Protein AF-A0A180FK95-F1 (afdb_monomer_lite)

Foldseek 3Di:
DLVVLVVCVVVPNDLVNQCVPDLLSVLSSCCVVPVDPPVRSVVVSVVVVVVVVVVVVVVVVVCVVVVDDDDDDDPPDDPVVSVVVVVVVVVVVVVVPD

pLDDT: mean 92.43, std 11.66, range [35.41, 98.25]

Structure (mmCIF, N/CA/C/O backbone):
data_AF-A0A180FK95-F1
#
_entry.id   AF-A0A180FK95-F1
#
loop_
_atom_site.group_PDB
_atom_site.id
_atom_site.type_symbol
_atom_site.label_atom_id
_atom_site.label_alt_id
_atom_site.label_comp_id
_atom_site.label_asym_id
_atom_site.label_entity_id
_atom_site.label_seq_id
_atom_site.pdbx_PDB_ins_code
_atom_site.Cartn_x
_atom_site.Cartn_y
_atom_site.Cartn_z
_atom_site.occupancy
_atom_site.B_iso_or_equiv
_atom_site.auth_seq_id
_atom_site.auth_comp_id
_atom_site.auth_asym_id
_atom_site.auth_atom_id
_atom_site.pdbx_PDB_model_num
ATOM 1 N N . MET A 1 1 ? -5.991 9.762 4.882 1.00 83.81 1 MET A N 1
ATOM 2 C CA . MET A 1 1 ? -6.509 8.382 4.784 1.00 83.81 1 MET A CA 1
ATOM 3 C C . MET A 1 1 ? -7.430 7.991 5.933 1.00 83.81 1 MET A C 1
ATOM 5 O O . MET A 1 1 ? -8.533 7.577 5.634 1.00 83.81 1 MET A O 1
ATOM 9 N N . ILE A 1 2 ? -7.083 8.147 7.223 1.00 90.62 2 ILE A N 1
ATOM 10 C CA . ILE A 1 2 ? -8.053 7.849 8.312 1.00 90.62 2 ILE A CA 1
ATOM 11 C C . ILE A 1 2 ? -9.364 8.629 8.124 1.00 90.62 2 ILE A C 1
ATOM 13 O O . ILE A 1 2 ? -10.441 8.044 8.183 1.00 90.62 2 ILE A O 1
ATOM 17 N N . ASP A 1 3 ? -9.276 9.930 7.844 1.00 93.62 3 ASP A N 1
ATOM 18 C CA . ASP A 1 3 ? -10.474 10.758 7.655 1.00 93.62 3 ASP A CA 1
ATOM 19 C C . ASP A 1 3 ? -11.265 10.395 6.393 1.00 93.62 3 ASP A C 1
ATOM 21 O O . ASP A 1 3 ? -12.486 10.492 6.393 1.00 93.62 3 ASP A O 1
ATOM 25 N N . GLU A 1 4 ? -10.594 9.899 5.353 1.00 93.25 4 GLU A N 1
ATOM 26 C CA . GLU A 1 4 ? -11.243 9.366 4.150 1.00 93.25 4 GLU A CA 1
ATOM 27 C C . GLU A 1 4 ? -12.048 8.105 4.485 1.00 93.25 4 GLU A C 1
ATOM 29 O O . GLU A 1 4 ? -13.227 8.026 4.156 1.00 93.25 4 GLU A O 1
ATOM 34 N N . VAL A 1 5 ? -11.469 7.161 5.238 1.00 93.88 5 VAL A N 1
ATOM 35 C CA . VAL A 1 5 ? -12.194 5.962 5.691 1.00 93.88 5 VAL A CA 1
ATOM 36 C C . VAL A 1 5 ? -13.378 6.334 6.590 1.00 93.88 5 VAL A C 1
ATOM 38 O O . VAL A 1 5 ? -14.461 5.775 6.437 1.00 93.88 5 VAL A O 1
ATOM 41 N N . ARG A 1 6 ? -13.230 7.329 7.477 1.00 94.00 6 ARG A N 1
ATOM 42 C CA . ARG A 1 6 ? -14.353 7.843 8.286 1.00 94.00 6 ARG A CA 1
ATOM 43 C C . ARG A 1 6 ? -15.470 8.427 7.424 1.00 94.00 6 ARG A C 1
ATOM 45 O O . ARG A 1 6 ? -16.638 8.180 7.709 1.00 94.00 6 ARG A O 1
ATOM 52 N N . GLN A 1 7 ? -15.125 9.192 6.390 1.00 95.94 7 GLN A N 1
ATOM 53 C CA . GLN A 1 7 ? -16.103 9.759 5.461 1.00 95.94 7 GLN A CA 1
ATOM 54 C C . GLN A 1 7 ? -16.832 8.672 4.667 1.00 95.94 7 GLN A C 1
ATOM 56 O O . GLN A 1 7 ? -18.044 8.765 4.506 1.00 95.94 7 GLN A O 1
ATOM 61 N N . LEU A 1 8 ? -16.124 7.628 4.227 1.00 94.69 8 LEU A N 1
ATOM 62 C CA . LEU A 1 8 ? -16.715 6.491 3.513 1.00 94.69 8 LEU A CA 1
ATOM 63 C C . LEU A 1 8 ? -17.676 5.684 4.397 1.00 94.69 8 LEU A C 1
ATOM 65 O O . LEU A 1 8 ? -18.765 5.318 3.965 1.00 94.69 8 LEU A O 1
ATOM 69 N N . LEU A 1 9 ? -17.317 5.459 5.661 1.00 93.06 9 LEU A N 1
ATOM 70 C CA . LEU A 1 9 ? -18.224 4.829 6.624 1.00 93.06 9 LEU A CA 1
ATOM 71 C C . LEU A 1 9 ? -19.461 5.704 6.879 1.00 93.06 9 LEU A C 1
ATOM 73 O O . LEU A 1 9 ? -20.584 5.207 6.912 1.00 93.06 9 LEU A O 1
ATOM 77 N N . ALA A 1 10 ? -19.272 7.020 7.009 1.00 94.81 10 ALA A N 1
ATOM 78 C CA . ALA A 1 10 ? -20.372 7.966 7.191 1.00 94.81 10 ALA A CA 1
ATOM 79 C C . ALA A 1 10 ? -21.280 8.086 5.952 1.00 94.81 10 ALA A C 1
ATOM 81 O O . ALA A 1 10 ? -22.463 8.386 6.100 1.00 94.81 10 ALA A O 1
ATOM 82 N N . SER A 1 11 ? -20.758 7.839 4.745 1.00 95.50 11 SER A N 1
ATOM 83 C CA . SER A 1 11 ? -21.545 7.811 3.506 1.00 95.50 11 SER A CA 1
ATOM 84 C C . SER A 1 11 ? -22.292 6.490 3.283 1.00 95.50 11 SER A C 1
ATOM 86 O O . SER A 1 11 ? -23.043 6.380 2.314 1.00 95.50 11 SER A O 1
ATOM 88 N N . GLY A 1 12 ? -22.144 5.519 4.192 1.00 93.50 12 GLY A N 1
ATOM 89 C CA . GLY A 1 12 ? -22.898 4.265 4.203 1.00 93.50 12 GLY A CA 1
ATOM 90 C C . GLY A 1 12 ? -22.162 3.060 3.619 1.00 93.50 12 GLY A C 1
ATOM 91 O O . GLY A 1 12 ? -22.775 2.001 3.500 1.00 93.50 12 GLY A O 1
ATOM 92 N N . VAL A 1 13 ? -20.874 3.184 3.276 1.00 93.94 13 VAL A N 1
ATOM 93 C CA . VAL A 1 13 ? -20.052 2.023 2.902 1.00 93.94 13 VAL A CA 1
ATOM 94 C C . VAL A 1 13 ? -19.851 1.148 4.134 1.00 93.94 13 VAL A C 1
ATOM 96 O O . VAL A 1 13 ? -19.531 1.647 5.215 1.00 93.94 13 VAL A O 1
ATOM 99 N N . THR A 1 14 ? -20.033 -0.161 3.990 1.00 94.56 14 THR A N 1
ATOM 100 C CA . THR A 1 14 ? -19.895 -1.067 5.131 1.00 94.56 14 THR A CA 1
ATOM 101 C C . THR A 1 14 ? -18.419 -1.313 5.483 1.00 94.56 14 THR A C 1
ATOM 103 O O . THR A 1 14 ? -17.553 -1.305 4.600 1.00 94.56 14 THR A O 1
ATOM 106 N N . PRO A 1 15 ? -18.093 -1.575 6.764 1.00 93.31 15 PRO A N 1
ATOM 107 C CA . PRO A 1 15 ? -16.740 -1.965 7.163 1.00 93.31 15 PRO A CA 1
ATOM 108 C C . PRO A 1 15 ? -16.195 -3.171 6.386 1.00 93.31 15 PRO A C 1
ATOM 110 O O . PRO A 1 15 ? -15.022 -3.180 6.016 1.00 93.31 15 PRO A O 1
ATOM 113 N N . ASP A 1 16 ? -17.041 -4.162 6.095 1.00 94.19 16 ASP A N 1
ATOM 114 C CA . ASP A 1 16 ? -16.645 -5.382 5.383 1.00 94.19 16 ASP A CA 1
ATOM 115 C C . ASP A 1 16 ? -16.207 -5.098 3.942 1.00 94.19 16 ASP A C 1
ATOM 117 O O . ASP A 1 16 ? -15.207 -5.650 3.476 1.00 94.19 16 ASP A O 1
ATOM 121 N N . GLU A 1 17 ? -16.901 -4.191 3.248 1.00 93.38 17 GLU A N 1
ATOM 122 C CA . GLU A 1 17 ? -16.499 -3.738 1.916 1.00 93.38 17 GLU A CA 1
ATOM 123 C C . GLU A 1 17 ? -15.119 -3.074 1.959 1.00 93.38 17 GLU A C 1
ATOM 125 O O . GLU A 1 17 ? -14.236 -3.418 1.173 1.00 93.38 17 GLU A O 1
ATOM 130 N N . LEU A 1 18 ? -14.886 -2.171 2.915 1.00 92.94 18 LEU A N 1
ATOM 131 C CA . LEU A 1 18 ? -13.597 -1.488 3.068 1.00 92.94 18 LEU A CA 1
ATOM 132 C C . LEU A 1 18 ? -12.466 -2.462 3.416 1.00 92.94 18 LEU A C 1
ATOM 134 O O . LEU A 1 18 ? -11.372 -2.371 2.857 1.00 92.94 18 LEU A O 1
ATOM 138 N N . ILE A 1 19 ? -12.733 -3.433 4.288 1.00 92.88 19 ILE A N 1
ATOM 139 C CA . ILE A 1 19 ? -11.782 -4.496 4.630 1.00 92.88 19 ILE A CA 1
ATOM 140 C C . ILE A 1 19 ? -11.424 -5.343 3.404 1.00 92.88 19 ILE A C 1
ATOM 142 O O . ILE A 1 19 ? -10.275 -5.774 3.272 1.00 92.88 19 ILE A O 1
ATOM 146 N N . TYR A 1 20 ? -12.377 -5.563 2.502 1.00 92.56 20 TYR A N 1
ATOM 147 C CA . TYR A 1 20 ? -12.156 -6.296 1.262 1.00 92.56 20 TYR A CA 1
ATOM 148 C C . TYR A 1 20 ? -11.341 -5.501 0.226 1.00 92.56 20 TYR A C 1
ATOM 150 O O . TYR A 1 20 ? -10.493 -6.082 -0.452 1.00 92.56 20 TYR A O 1
ATOM 158 N N . TYR A 1 21 ? -11.551 -4.184 0.114 1.00 90.31 21 TYR A N 1
ATOM 159 C CA . TYR A 1 21 ? -10.976 -3.364 -0.961 1.00 90.31 21 TYR A CA 1
ATOM 160 C C . TYR A 1 21 ? -9.450 -3.264 -0.961 1.00 90.31 21 TYR A C 1
ATOM 162 O O . TYR A 1 21 ? -8.843 -3.137 -2.027 1.00 90.31 21 TYR A O 1
ATOM 170 N N . GLY A 1 22 ? -8.801 -3.289 0.201 1.00 90.62 22 GLY A N 1
ATOM 171 C CA . GLY A 1 22 ? -7.357 -3.121 0.217 1.00 90.62 22 GLY A CA 1
ATOM 172 C C . GLY A 1 22 ? -6.708 -3.189 1.583 1.00 90.62 22 GLY A C 1
ATOM 173 O O . GLY A 1 22 ? -7.351 -3.118 2.627 1.00 90.62 22 GLY A O 1
ATOM 174 N N . LEU A 1 23 ? -5.381 -3.308 1.545 1.00 94.38 23 LEU A N 1
ATOM 175 C CA . LEU A 1 23 ? -4.549 -3.481 2.728 1.00 94.38 23 LEU A CA 1
ATOM 176 C C . LEU A 1 23 ? -4.735 -2.342 3.736 1.00 94.38 23 LEU A C 1
ATOM 178 O O . LEU A 1 23 ? -5.037 -2.593 4.898 1.00 94.38 23 LEU A O 1
ATOM 182 N N . GLU A 1 24 ? -4.565 -1.100 3.286 1.00 95.00 24 GLU A N 1
ATOM 183 C CA . GLU A 1 24 ? -4.677 0.079 4.147 1.00 95.00 24 GLU A CA 1
ATOM 184 C C . GLU A 1 24 ? -6.108 0.254 4.655 1.00 95.00 24 GLU A C 1
ATOM 186 O O . GLU A 1 24 ? -6.309 0.374 5.861 1.00 95.00 24 GLU A O 1
ATOM 191 N N . TYR A 1 25 ? -7.109 0.152 3.773 1.00 96.25 25 TYR A N 1
ATOM 192 C CA . TYR A 1 25 ? -8.519 0.233 4.160 1.00 96.25 25 TYR A CA 1
ATOM 193 C C . TYR A 1 25 ? -8.886 -0.772 5.248 1.00 96.25 25 TYR A C 1
ATOM 195 O O . TYR A 1 25 ? -9.538 -0.390 6.216 1.00 96.25 25 TYR A O 1
ATOM 203 N N . LYS A 1 26 ? -8.404 -2.016 5.162 1.00 96.06 26 LYS A N 1
ATOM 204 C CA . LYS A 1 26 ? -8.600 -3.019 6.212 1.00 96.06 26 LYS A CA 1
ATOM 205 C C . LYS A 1 26 ? -8.092 -2.550 7.571 1.00 96.06 26 LYS A C 1
ATOM 207 O O . LYS A 1 26 ? -8.850 -2.551 8.535 1.00 96.06 26 LYS A O 1
ATOM 212 N N . TYR A 1 27 ? -6.824 -2.159 7.665 1.00 97.38 27 TYR A N 1
ATOM 213 C CA . TYR A 1 27 ? -6.223 -1.790 8.949 1.00 97.38 27 TYR A CA 1
ATOM 214 C C . TYR A 1 27 ? -6.817 -0.500 9.522 1.00 97.38 27 TYR A C 1
ATOM 216 O O . TYR A 1 27 ? -7.085 -0.429 10.721 1.00 97.38 27 TYR A O 1
ATOM 224 N N . LEU A 1 28 ? -7.089 0.488 8.667 1.00 96.62 28 LEU A N 1
ATOM 225 C CA . LEU A 1 28 ? -7.728 1.736 9.077 1.00 96.62 28 LEU A CA 1
ATOM 226 C C . LEU A 1 28 ? -9.171 1.511 9.543 1.00 96.62 28 LEU A C 1
ATOM 228 O O . LEU A 1 28 ? -9.573 2.089 10.549 1.00 96.62 28 LEU A O 1
ATOM 232 N N . THR A 1 29 ? -9.925 0.648 8.857 1.00 96.56 29 THR A N 1
ATOM 233 C CA . THR A 1 29 ? -11.298 0.297 9.247 1.00 96.56 29 THR A CA 1
ATOM 234 C C . THR A 1 29 ? -11.310 -0.397 10.601 1.00 96.56 29 THR A C 1
ATOM 236 O O . THR A 1 29 ? -12.042 0.046 11.476 1.00 96.56 29 THR A O 1
ATOM 239 N N . LEU A 1 30 ? -10.439 -1.391 10.821 1.00 96.62 30 LEU A N 1
ATOM 240 C CA . LEU A 1 30 ? -10.317 -2.083 12.113 1.00 96.62 30 LEU A CA 1
ATOM 241 C C . LEU A 1 30 ? -9.972 -1.127 13.265 1.00 96.62 30 LEU A C 1
ATOM 243 O O . LEU A 1 30 ? -10.491 -1.270 14.367 1.00 96.62 30 LEU A O 1
ATOM 247 N N . TYR A 1 31 ? -9.126 -0.124 13.019 1.00 97.25 31 TYR A N 1
ATOM 248 C CA . TYR A 1 31 ? -8.864 0.922 14.008 1.00 97.25 31 TYR A CA 1
ATOM 249 C C . TYR A 1 31 ? -10.102 1.792 14.275 1.00 97.25 31 TYR A C 1
ATOM 251 O O . TYR A 1 31 ? -10.446 2.040 15.428 1.00 97.25 31 TYR A O 1
ATOM 259 N N . ILE A 1 32 ? -10.792 2.245 13.225 1.00 95.50 32 ILE A N 1
ATOM 260 C CA . ILE A 1 32 ? -11.965 3.122 13.360 1.00 95.50 32 ILE A CA 1
ATOM 261 C C . ILE A 1 32 ? -13.133 2.405 14.049 1.00 95.50 32 ILE A C 1
ATOM 263 O O . ILE A 1 32 ? -13.849 3.037 14.824 1.00 95.50 32 ILE A O 1
ATOM 267 N N . THR A 1 33 ? -13.314 1.105 13.809 1.00 94.75 33 THR A N 1
ATOM 268 C CA . THR A 1 33 ? -14.347 0.290 14.466 1.00 94.75 33 THR A CA 1
ATOM 269 C C . THR A 1 33 ? -13.957 -0.162 15.876 1.00 94.75 33 THR A C 1
ATOM 271 O O . THR A 1 33 ? -14.781 -0.761 16.559 1.00 94.75 33 THR A O 1
ATOM 274 N N . GLY A 1 34 ? -12.738 0.144 16.336 1.00 95.31 34 GLY A N 1
ATOM 275 C CA . GLY A 1 34 ? -12.263 -0.163 17.689 1.00 95.31 34 GLY A CA 1
ATOM 276 C C . GLY A 1 34 ? -11.698 -1.573 17.883 1.00 95.31 34 GLY A C 1
ATOM 277 O O . GLY A 1 34 ? -11.397 -1.946 19.012 1.00 95.31 34 GLY A O 1
ATOM 278 N N . GLU A 1 35 ? -11.516 -2.339 16.806 1.00 96.81 35 GLU A N 1
ATOM 279 C CA . GLU A 1 35 ? -10.935 -3.692 16.831 1.00 96.81 35 GLU A CA 1
ATOM 280 C C . GLU A 1 35 ? -9.410 -3.677 17.030 1.00 96.81 35 GLU A C 1
ATOM 282 O O . GLU A 1 35 ? -8.819 -4.665 17.462 1.00 96.81 35 GLU A O 1
ATOM 287 N N . LEU A 1 36 ? -8.752 -2.561 16.700 1.00 97.19 36 LEU A N 1
ATOM 288 C CA . LEU A 1 36 ? -7.322 -2.344 16.922 1.00 97.19 36 LEU A CA 1
ATOM 289 C C . LEU A 1 36 ? -7.080 -1.001 17.604 1.00 97.19 36 LEU A C 1
ATOM 291 O O . LEU A 1 36 ? -7.705 0.005 17.263 1.00 97.19 36 LEU A O 1
ATOM 295 N N . SER A 1 37 ? -6.091 -0.949 18.496 1.00 98.00 37 SER A N 1
ATOM 296 C CA . SER A 1 37 ? -5.523 0.334 18.911 1.00 98.00 37 SER A CA 1
ATOM 297 C C . SER A 1 37 ? -4.753 0.991 17.757 1.00 98.00 37 SER A C 1
ATOM 299 O O . SER A 1 37 ? -4.340 0.340 16.793 1.00 98.00 37 SER A O 1
ATOM 301 N N . TYR A 1 38 ? -4.514 2.300 17.858 1.00 96.56 38 TYR A N 1
ATOM 302 C CA . TYR A 1 38 ? -3.748 3.038 16.848 1.00 96.56 38 TYR A CA 1
ATOM 303 C C . TYR A 1 38 ? -2.321 2.485 16.669 1.00 96.56 38 TYR A C 1
ATOM 305 O O . TYR A 1 38 ? -1.829 2.366 15.544 1.00 96.56 38 TYR A O 1
ATOM 313 N N . GLU A 1 39 ? -1.663 2.120 17.772 1.00 97.75 39 GLU A N 1
ATOM 314 C CA . GLU A 1 39 ? -0.301 1.579 17.758 1.00 97.75 39 GLU A CA 1
ATOM 315 C C . GLU A 1 39 ? -0.256 0.193 17.101 1.00 97.75 39 GLU A C 1
ATOM 317 O O . GLU A 1 39 ? 0.580 -0.063 16.229 1.00 97.75 39 GLU A O 1
ATOM 322 N N . GLU A 1 40 ? -1.199 -0.689 17.446 1.00 98.12 40 GLU A N 1
ATOM 323 C CA . GLU A 1 40 ? -1.304 -2.010 16.823 1.00 98.12 40 GLU A CA 1
ATOM 324 C C . GLU A 1 40 ? -1.615 -1.912 15.335 1.00 98.12 40 GLU A C 1
ATOM 326 O O . GLU A 1 40 ? -0.985 -2.615 14.544 1.00 98.12 40 GLU A O 1
ATOM 331 N N . MET A 1 41 ? -2.549 -1.036 14.958 1.00 97.62 41 MET A N 1
ATOM 332 C CA . MET A 1 41 ? -2.889 -0.772 13.565 1.00 97.62 41 MET A CA 1
ATOM 333 C C . MET A 1 41 ? -1.652 -0.337 12.782 1.00 97.62 41 MET A C 1
ATOM 335 O O . MET A 1 41 ? -1.341 -0.948 11.761 1.00 97.62 41 MET A O 1
ATOM 339 N N . THR A 1 42 ? -0.902 0.642 13.297 1.00 97.38 42 THR A N 1
ATOM 340 C CA . THR A 1 42 ? 0.295 1.176 12.632 1.00 97.38 42 THR A CA 1
ATOM 341 C C . THR A 1 42 ? 1.350 0.087 12.440 1.00 97.38 42 THR A C 1
ATOM 343 O O . THR A 1 42 ? 1.805 -0.150 11.321 1.00 97.38 42 THR A O 1
ATOM 346 N N . ARG A 1 43 ? 1.686 -0.645 13.510 1.00 98.25 43 ARG A N 1
ATOM 347 C CA . ARG A 1 43 ? 2.699 -1.711 13.478 1.00 98.25 43 ARG A CA 1
ATOM 348 C C . ARG A 1 43 ? 2.324 -2.845 12.521 1.00 98.25 43 ARG A C 1
ATOM 350 O O . ARG A 1 43 ? 3.171 -3.360 11.782 1.00 98.25 43 ARG A O 1
ATOM 357 N N . GLN A 1 44 ? 1.064 -3.281 12.555 1.00 98.00 44 GLN A N 1
ATOM 358 C CA . GLN A 1 44 ? 0.601 -4.369 11.696 1.00 98.00 44 GLN A CA 1
ATOM 359 C C . GLN A 1 44 ? 0.531 -3.938 10.231 1.00 98.00 44 GLN A C 1
ATOM 361 O O . GLN A 1 44 ? 0.972 -4.694 9.362 1.00 98.00 44 GLN A O 1
ATOM 366 N N . LEU A 1 45 ? 0.038 -2.726 9.960 1.00 97.62 45 LEU A N 1
ATOM 367 C CA . LEU A 1 45 ? -0.020 -2.171 8.614 1.00 97.62 45 LEU A CA 1
ATOM 368 C C . LEU A 1 45 ? 1.383 -2.041 8.013 1.00 97.62 45 LEU A C 1
ATOM 370 O O . LEU A 1 45 ? 1.619 -2.539 6.914 1.00 97.62 45 LEU A O 1
ATOM 374 N N . GLU A 1 46 ? 2.336 -1.472 8.753 1.00 97.94 46 GLU A N 1
ATOM 375 C CA . GLU A 1 46 ? 3.733 -1.351 8.322 1.00 97.94 46 GLU A CA 1
ATOM 376 C C . GLU A 1 46 ? 4.338 -2.719 7.973 1.00 97.94 46 GLU A C 1
ATOM 378 O O . GLU A 1 46 ? 4.930 -2.910 6.906 1.00 97.94 46 GLU A O 1
ATOM 383 N N . THR A 1 47 ? 4.153 -3.711 8.845 1.00 98.06 47 THR A N 1
ATOM 384 C CA . THR A 1 47 ? 4.626 -5.080 8.594 1.00 98.06 47 THR A CA 1
ATOM 385 C C . THR A 1 47 ? 4.015 -5.645 7.313 1.00 98.06 47 THR A C 1
ATOM 387 O O . THR A 1 47 ? 4.707 -6.257 6.492 1.00 98.06 47 THR A O 1
ATOM 390 N N . ALA A 1 48 ? 2.715 -5.440 7.115 1.00 97.56 48 ALA A N 1
ATOM 391 C CA . ALA A 1 48 ? 2.015 -5.964 5.960 1.00 97.56 48 ALA A CA 1
ATOM 392 C C . ALA A 1 48 ? 2.422 -5.258 4.652 1.00 97.56 48 ALA A C 1
ATOM 394 O O . ALA A 1 48 ? 2.535 -5.934 3.625 1.00 97.56 48 ALA A O 1
ATOM 395 N N . ILE A 1 49 ? 2.729 -3.955 4.690 1.00 97.56 49 ILE A N 1
ATOM 396 C CA . ILE A 1 49 ? 3.292 -3.193 3.562 1.00 97.56 49 ILE A CA 1
ATOM 397 C C . ILE A 1 49 ? 4.654 -3.771 3.163 1.00 97.56 49 ILE A C 1
ATOM 399 O O . ILE A 1 49 ? 4.862 -4.095 1.991 1.00 97.56 49 ILE A O 1
ATOM 403 N N . HIS A 1 50 ? 5.553 -4.010 4.123 1.00 97.31 50 HIS A N 1
ATOM 404 C CA . HIS A 1 50 ? 6.854 -4.632 3.849 1.00 97.31 50 HIS A CA 1
ATOM 405 C C . HIS A 1 50 ? 6.712 -6.022 3.213 1.00 97.31 50 HIS A C 1
ATOM 407 O O . HIS A 1 50 ? 7.382 -6.349 2.227 1.00 97.31 50 HIS A O 1
ATOM 413 N N . GLN A 1 51 ? 5.815 -6.854 3.747 1.00 97.62 51 GLN A N 1
ATOM 414 C CA . GLN A 1 51 ? 5.544 -8.174 3.179 1.00 97.62 51 GLN A CA 1
ATOM 415 C C . GLN A 1 51 ? 4.956 -8.081 1.768 1.00 97.62 51 GLN A C 1
ATOM 417 O O . GLN A 1 51 ? 5.324 -8.873 0.897 1.00 97.62 51 GLN A O 1
ATOM 422 N N . PHE A 1 52 ? 4.057 -7.126 1.528 1.00 96.75 52 PHE A N 1
ATOM 423 C CA . PHE A 1 52 ? 3.481 -6.886 0.212 1.00 96.75 52 PHE A CA 1
ATOM 424 C C . PHE A 1 52 ? 4.557 -6.468 -0.795 1.00 96.75 52 PHE A C 1
ATOM 426 O O . PHE A 1 52 ? 4.677 -7.116 -1.834 1.00 96.75 52 PHE A O 1
ATOM 433 N N . ALA A 1 53 ? 5.411 -5.499 -0.458 1.00 96.75 53 ALA A N 1
ATOM 434 C CA . ALA A 1 53 ? 6.533 -5.074 -1.297 1.00 96.75 53 ALA A CA 1
ATOM 435 C C . ALA A 1 53 ? 7.495 -6.237 -1.615 1.00 96.75 53 ALA A C 1
ATOM 437 O O . ALA A 1 53 ? 7.871 -6.455 -2.768 1.00 96.75 53 ALA A O 1
ATOM 438 N N . LYS A 1 54 ? 7.827 -7.074 -0.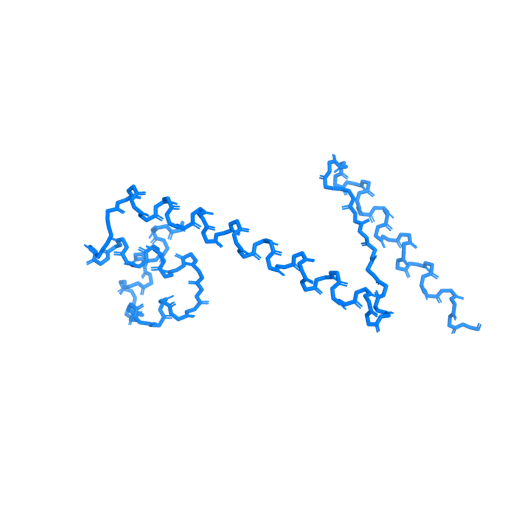622 1.00 97.44 54 LYS A N 1
ATOM 439 C CA . LYS A 1 54 ? 8.656 -8.273 -0.837 1.00 97.44 54 LYS A CA 1
ATOM 440 C C . LYS A 1 54 ? 7.995 -9.281 -1.786 1.00 97.44 54 LYS A C 1
ATOM 442 O O . LYS A 1 54 ? 8.679 -9.897 -2.612 1.00 97.44 54 LYS A O 1
ATOM 447 N N . ARG A 1 55 ? 6.673 -9.460 -1.688 1.00 97.31 55 ARG A N 1
ATOM 448 C CA . ARG A 1 55 ? 5.909 -10.303 -2.623 1.00 97.31 55 ARG A CA 1
ATOM 449 C C . ARG A 1 55 ? 5.914 -9.719 -4.035 1.00 97.31 55 ARG A C 1
ATOM 451 O O . ARG A 1 55 ? 6.153 -10.490 -4.959 1.00 97.31 55 ARG A O 1
ATOM 458 N N . GLN A 1 56 ? 5.749 -8.404 -4.204 1.00 97.50 56 GLN A N 1
ATOM 459 C CA . GLN A 1 56 ? 5.867 -7.736 -5.511 1.00 97.50 56 GLN A CA 1
ATOM 460 C C . GLN A 1 56 ? 7.227 -8.032 -6.160 1.00 97.50 56 GLN A C 1
ATOM 462 O O . GLN A 1 56 ? 7.285 -8.539 -7.277 1.00 97.50 56 GLN A O 1
ATOM 467 N N . MET A 1 57 ? 8.327 -7.866 -5.418 1.00 97.00 57 MET A N 1
ATOM 468 C CA . MET A 1 57 ? 9.669 -8.196 -5.922 1.00 97.00 57 MET A CA 1
ATOM 469 C C . MET A 1 57 ? 9.828 -9.672 -6.300 1.00 97.00 57 MET A C 1
ATOM 471 O O . MET A 1 57 ? 10.525 -10.007 -7.257 1.00 97.00 57 MET A O 1
ATOM 475 N N . THR A 1 58 ? 9.179 -10.575 -5.565 1.00 97.50 58 THR A N 1
ATOM 476 C CA . THR A 1 58 ? 9.180 -12.009 -5.892 1.00 97.50 58 THR A CA 1
ATOM 477 C C . THR A 1 58 ? 8.432 -12.281 -7.199 1.00 97.50 58 THR A C 1
ATOM 479 O O . THR A 1 58 ? 8.917 -13.056 -8.023 1.00 97.50 58 THR A O 1
ATOM 482 N N . TRP A 1 59 ? 7.293 -11.617 -7.411 1.00 97.25 59 TRP A N 1
ATOM 483 C CA . TRP A 1 59 ? 6.527 -11.684 -8.655 1.00 97.25 59 TRP A CA 1
ATOM 484 C C . TRP A 1 59 ? 7.325 -11.163 -9.851 1.00 97.25 59 TRP A C 1
ATOM 486 O O . TRP A 1 59 ? 7.439 -11.882 -10.844 1.00 97.25 59 TRP A O 1
ATOM 496 N N . PHE A 1 60 ? 7.951 -9.988 -9.740 1.00 96.88 60 PHE A N 1
ATOM 497 C CA . PHE A 1 60 ? 8.766 -9.421 -10.820 1.00 96.88 60 PHE A CA 1
ATOM 498 C C . PHE A 1 60 ? 9.936 -10.332 -11.210 1.00 96.88 60 PHE A C 1
ATOM 500 O O . PHE A 1 60 ? 10.099 -10.652 -12.385 1.00 96.88 60 PHE A O 1
ATOM 507 N N . ARG A 1 61 ? 10.669 -10.880 -10.230 1.00 96.06 61 ARG A N 1
ATOM 508 C CA . ARG A 1 61 ? 11.719 -11.884 -10.497 1.00 96.06 61 ARG A CA 1
ATOM 509 C C . ARG A 1 61 ? 11.167 -13.136 -11.180 1.00 96.06 61 ARG A C 1
ATOM 511 O O . ARG A 1 61 ? 11.830 -13.747 -12.014 1.00 96.06 61 ARG A O 1
ATOM 518 N N . GLY A 1 62 ? 9.960 -13.559 -10.802 1.00 97.50 62 GLY A N 1
ATOM 519 C CA . GLY A 1 62 ? 9.257 -14.665 -11.449 1.00 97.50 62 GLY A CA 1
ATOM 520 C C . GLY A 1 62 ? 8.929 -14.374 -12.915 1.00 97.50 62 GLY A C 1
ATOM 521 O O . GLY A 1 62 ? 9.072 -15.262 -13.751 1.00 97.50 62 GLY A O 1
ATOM 522 N N . MET A 1 63 ? 8.537 -13.142 -13.239 1.00 97.00 63 MET A N 1
ATOM 523 C CA . MET A 1 63 ? 8.292 -12.705 -14.615 1.00 97.00 63 MET A CA 1
ATOM 524 C C . MET A 1 63 ? 9.577 -12.707 -15.447 1.00 97.00 63 MET A C 1
ATOM 526 O O . MET A 1 63 ? 9.579 -13.270 -16.540 1.00 97.00 63 MET A O 1
ATOM 530 N N . GLU A 1 64 ? 10.679 -12.175 -14.918 1.00 96.75 64 GLU A N 1
ATOM 531 C CA . GLU A 1 64 ? 11.977 -12.188 -15.613 1.00 96.75 64 GLU A CA 1
ATOM 532 C C . GLU A 1 64 ? 12.414 -13.616 -15.964 1.00 96.75 64 GLU A C 1
ATOM 534 O O . GLU A 1 64 ? 12.795 -13.896 -17.099 1.00 96.75 64 GLU A O 1
ATOM 539 N N . ARG A 1 65 ? 12.240 -14.570 -15.038 1.00 96.00 65 ARG A N 1
ATOM 540 C CA . ARG A 1 65 ? 12.508 -15.999 -15.300 1.00 96.00 65 ARG A CA 1
ATOM 541 C C . ARG A 1 65 ? 11.627 -16.609 -16.390 1.00 96.00 65 ARG A C 1
ATOM 543 O O . ARG A 1 65 ? 12.030 -17.588 -17.006 1.00 96.00 65 ARG A O 1
ATOM 550 N N . ARG A 1 66 ? 10.426 -16.069 -16.615 1.00 96.94 66 ARG A N 1
ATOM 551 C CA . ARG A 1 66 ? 9.503 -16.504 -17.680 1.00 96.94 66 ARG A CA 1
ATOM 552 C C . ARG A 1 66 ? 9.769 -15.794 -19.012 1.00 96.94 66 ARG A C 1
ATOM 554 O O . ARG A 1 66 ? 9.009 -15.998 -19.952 1.00 96.94 66 ARG A O 1
ATOM 561 N N . GLY A 1 67 ? 10.832 -14.991 -19.098 1.00 94.88 67 GLY A N 1
ATOM 562 C CA . GLY A 1 67 ? 11.268 -14.320 -20.322 1.00 94.88 67 GLY A CA 1
ATOM 563 C C . GLY A 1 67 ? 10.700 -12.914 -20.517 1.00 94.88 67 GLY A C 1
ATOM 564 O O . GLY A 1 67 ? 10.919 -12.321 -21.570 1.00 94.88 67 GLY A O 1
ATOM 565 N N . PHE A 1 68 ? 9.990 -12.355 -19.531 1.00 95.75 68 PHE A N 1
ATOM 566 C CA . PHE A 1 68 ? 9.567 -10.956 -19.596 1.00 95.75 68 PHE A CA 1
ATOM 567 C C . PHE A 1 68 ? 10.764 -10.041 -19.334 1.00 95.75 68 PHE A C 1
ATOM 569 O O . PHE A 1 68 ? 11.422 -10.150 -18.303 1.00 95.75 68 PHE A O 1
ATOM 576 N N . VAL A 1 69 ? 11.027 -9.106 -20.245 1.00 93.56 69 VAL A N 1
ATOM 5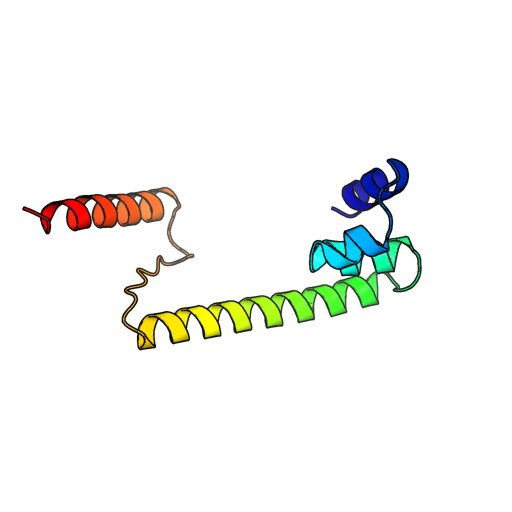77 C CA . VAL A 1 69 ? 12.081 -8.103 -20.057 1.00 93.56 69 VAL A CA 1
ATOM 578 C C . VAL A 1 69 ? 11.527 -6.959 -19.213 1.00 93.56 69 VAL A C 1
ATOM 580 O O . VAL A 1 69 ? 10.746 -6.146 -19.706 1.00 93.56 69 VAL A O 1
ATOM 583 N N . ILE A 1 70 ? 11.937 -6.889 -17.947 1.00 94.19 70 ILE A N 1
ATOM 584 C CA . ILE A 1 70 ? 11.649 -5.750 -17.070 1.00 94.19 70 ILE A CA 1
ATOM 585 C C . ILE A 1 70 ? 12.828 -4.779 -17.147 1.00 94.19 70 ILE A C 1
ATOM 587 O O . ILE A 1 70 ? 13.973 -5.159 -16.915 1.00 94.19 70 ILE A O 1
ATOM 591 N N . ARG A 1 71 ? 12.552 -3.516 -17.485 1.00 94.31 71 ARG A N 1
ATOM 592 C CA . ARG A 1 71 ? 13.557 -2.446 -17.450 1.00 94.31 71 ARG A CA 1
ATOM 593 C C . ARG A 1 71 ? 13.425 -1.685 -16.135 1.00 94.31 71 ARG A C 1
ATOM 595 O O . ARG A 1 71 ? 12.476 -0.927 -15.951 1.00 94.31 71 ARG A O 1
ATOM 602 N N . TRP A 1 72 ? 14.344 -1.940 -15.211 1.00 94.75 72 TRP A N 1
ATOM 603 C CA . TRP A 1 72 ? 14.359 -1.314 -13.891 1.00 94.75 72 TRP A CA 1
ATOM 604 C C . TRP A 1 72 ? 14.953 0.092 -13.964 1.00 94.75 72 TRP A C 1
ATOM 606 O O . TRP A 1 72 ? 16.019 0.278 -14.545 1.00 94.75 72 TRP A O 1
ATOM 616 N N . ILE A 1 73 ? 14.270 1.063 -13.358 1.00 95.44 73 ILE A N 1
ATOM 617 C CA . ILE A 1 73 ? 14.757 2.437 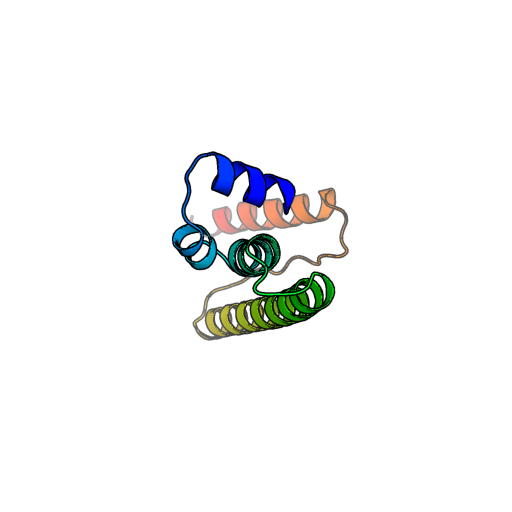-13.207 1.00 95.44 73 ILE A CA 1
ATOM 618 C C . ILE A 1 73 ? 15.241 2.608 -11.774 1.00 95.44 73 ILE A C 1
ATOM 620 O O . ILE A 1 73 ? 14.540 2.227 -10.834 1.00 95.44 73 ILE A O 1
ATOM 624 N N . ASP A 1 74 ? 16.418 3.204 -11.613 1.00 95.00 74 ASP A N 1
ATOM 625 C CA . ASP A 1 74 ? 16.934 3.555 -10.297 1.00 95.00 74 ASP A CA 1
ATOM 626 C C . ASP A 1 74 ? 16.038 4.619 -9.634 1.00 95.00 74 ASP A C 1
ATOM 628 O O . ASP A 1 74 ? 15.729 5.676 -10.197 1.00 95.00 74 ASP A O 1
ATOM 632 N N . ALA A 1 75 ? 15.585 4.306 -8.421 1.00 93.69 75 ALA A N 1
ATOM 633 C CA . ALA A 1 75 ? 14.690 5.144 -7.645 1.00 93.69 75 ALA A CA 1
ATOM 634 C C . ALA A 1 75 ? 15.373 6.413 -7.111 1.00 93.69 75 ALA A C 1
ATOM 636 O O . ALA A 1 75 ? 14.663 7.378 -6.823 1.00 93.69 75 ALA A O 1
ATOM 637 N N . GLU A 1 76 ? 16.702 6.455 -7.019 1.00 96.44 76 GLU A N 1
ATOM 638 C CA . GLU A 1 76 ? 17.444 7.610 -6.495 1.00 96.44 76 GLU A CA 1
ATOM 639 C C . GLU A 1 76 ? 17.649 8.716 -7.539 1.00 96.44 76 GLU A C 1
ATOM 641 O O . GLU A 1 76 ? 17.948 9.858 -7.191 1.00 96.44 76 GLU A O 1
ATOM 646 N N . LEU A 1 77 ? 17.409 8.423 -8.821 1.00 95.25 77 LEU A N 1
ATOM 647 C CA . LEU A 1 77 ? 17.573 9.401 -9.893 1.00 95.25 77 LEU A CA 1
ATOM 648 C C . LEU A 1 77 ? 16.546 10.548 -9.824 1.00 95.25 77 LEU A C 1
ATOM 650 O O . LEU A 1 77 ? 15.379 10.330 -9.450 1.00 95.25 77 LEU A O 1
ATOM 654 N N . PRO A 1 78 ? 16.918 11.762 -10.274 1.00 97.25 78 PRO A N 1
ATOM 655 C CA . PRO A 1 78 ? 15.971 12.847 -10.494 1.00 97.25 78 PRO A CA 1
ATOM 656 C C . PRO A 1 78 ? 14.845 12.435 -11.447 1.00 97.25 78 PRO A C 1
ATOM 658 O O . PRO A 1 78 ? 15.051 11.679 -12.396 1.00 97.25 78 PRO A O 1
ATOM 661 N N . LEU A 1 79 ? 13.639 12.971 -11.232 1.00 96.25 79 LEU A N 1
ATOM 662 C CA . LEU A 1 79 ? 12.467 12.627 -12.047 1.00 96.25 79 LEU A CA 1
ATOM 663 C C . LEU A 1 79 ? 12.698 12.870 -13.547 1.00 96.25 79 LEU A C 1
ATOM 665 O O . LEU A 1 79 ? 12.291 12.050 -14.365 1.00 96.25 79 LEU A O 1
ATOM 669 N N . SER A 1 80 ? 13.380 13.958 -13.906 1.00 97.00 80 SER A N 1
ATOM 670 C CA . SER A 1 80 ? 13.720 14.274 -15.298 1.00 97.00 80 SER A CA 1
ATOM 671 C C . SER A 1 80 ? 14.566 13.183 -15.958 1.00 97.00 80 SER A C 1
ATOM 673 O O . SER A 1 80 ? 14.316 12.829 -17.106 1.00 97.00 80 SER A O 1
ATOM 675 N N . GLU A 1 81 ? 15.528 12.610 -15.234 1.00 96.62 81 GLU A N 1
ATOM 676 C CA . GLU A 1 81 ? 16.385 11.538 -15.748 1.00 96.62 81 GLU A CA 1
ATOM 677 C C . GLU A 1 81 ? 15.628 10.215 -15.870 1.00 96.62 81 GLU A C 1
ATOM 679 O O . GLU A 1 81 ? 15.793 9.498 -16.857 1.00 96.62 81 GLU A O 1
ATOM 684 N N . LYS A 1 82 ? 14.734 9.920 -14.916 1.00 96.19 82 LYS A N 1
ATOM 685 C CA . LYS A 1 82 ? 13.835 8.758 -14.997 1.00 96.19 82 LYS A CA 1
ATOM 686 C C . LYS A 1 82 ? 12.954 8.819 -16.246 1.00 96.19 82 LYS A C 1
ATOM 688 O O . LYS A 1 82 ? 12.801 7.813 -16.935 1.00 96.19 82 LYS A O 1
ATOM 693 N N . ILE A 1 83 ? 12.395 9.997 -16.542 1.00 95.94 83 ILE A N 1
ATOM 694 C CA . ILE A 1 83 ? 11.566 10.223 -17.734 1.00 95.94 83 ILE A CA 1
ATOM 695 C C . ILE A 1 83 ? 12.402 10.048 -19.002 1.00 95.94 83 ILE A C 1
ATOM 697 O O . ILE A 1 83 ? 12.001 9.285 -19.877 1.00 95.94 83 ILE A O 1
ATOM 701 N N . ALA A 1 84 ? 13.583 10.668 -19.074 1.00 95.75 84 ALA A N 1
ATOM 702 C CA . ALA A 1 84 ? 14.457 10.555 -20.239 1.00 95.75 84 ALA A CA 1
ATOM 703 C C . ALA A 1 84 ? 14.839 9.092 -20.548 1.00 95.75 84 ALA A C 1
ATOM 705 O O . ALA A 1 84 ? 14.761 8.665 -21.700 1.00 95.75 84 ALA A O 1
ATOM 706 N N . GLN A 1 85 ? 15.175 8.296 -19.524 1.00 95.12 85 GLN A N 1
ATOM 707 C C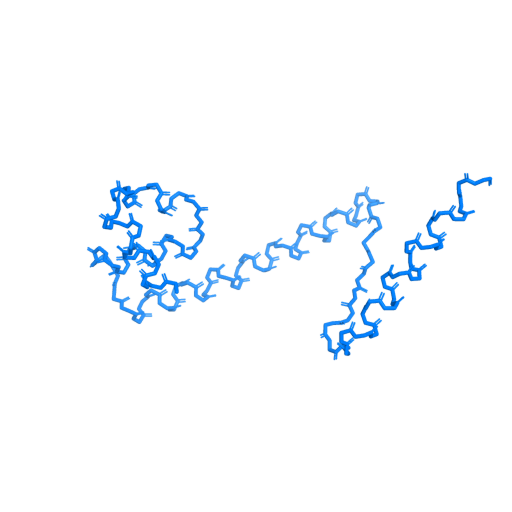A . GLN A 1 85 ? 15.458 6.864 -19.696 1.00 95.12 85 GLN A CA 1
ATOM 708 C C . G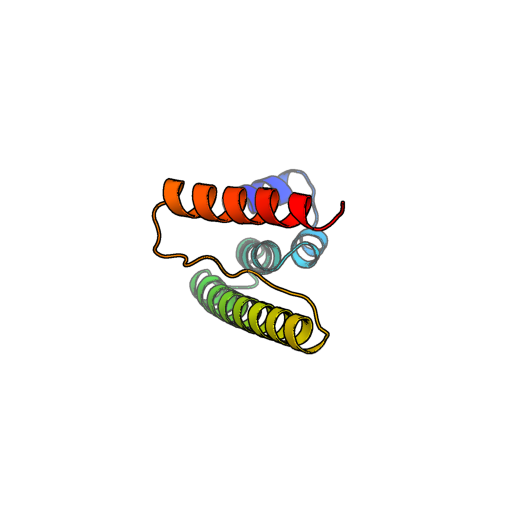LN A 1 85 ? 14.237 6.085 -20.201 1.00 95.12 85 GLN A C 1
ATOM 710 O O . GLN A 1 85 ? 14.353 5.265 -21.114 1.00 95.12 85 GLN A O 1
ATOM 715 N N . ALA A 1 86 ? 13.052 6.349 -19.640 1.00 94.31 86 ALA A N 1
ATOM 716 C CA . ALA A 1 86 ? 11.821 5.699 -20.078 1.00 94.31 86 ALA A CA 1
ATOM 717 C C . ALA A 1 86 ? 11.483 6.041 -21.543 1.00 94.31 86 ALA A C 1
ATOM 719 O O . ALA A 1 86 ? 11.143 5.147 -22.322 1.00 94.31 86 ALA A O 1
ATOM 720 N N . GLU A 1 87 ? 11.625 7.307 -21.942 1.00 95.19 87 GLU A N 1
ATOM 721 C CA . GLU A 1 87 ? 11.414 7.763 -23.320 1.00 95.19 87 GLU A CA 1
ATOM 722 C C . GLU A 1 87 ? 12.399 7.116 -24.298 1.00 95.19 87 GLU A C 1
ATOM 724 O O . GLU A 1 87 ? 11.993 6.633 -25.359 1.00 95.19 87 GLU A O 1
ATOM 729 N N . GLU A 1 88 ? 13.685 7.047 -23.943 1.00 94.50 88 GLU A N 1
ATOM 730 C CA . GLU A 1 88 ? 14.702 6.373 -24.753 1.00 94.50 88 GLU A CA 1
ATOM 731 C C . GLU A 1 88 ? 14.320 4.908 -25.007 1.00 94.50 88 GLU A C 1
ATOM 733 O O . GLU A 1 88 ? 14.372 4.414 -26.139 1.00 94.50 88 GLU A O 1
ATOM 738 N N . TRP A 1 89 ? 13.886 4.205 -23.963 1.00 92.94 89 TRP A N 1
ATOM 739 C CA . TRP A 1 89 ? 13.494 2.806 -24.059 1.00 92.94 89 TRP A CA 1
ATOM 740 C C . TRP A 1 89 ? 12.268 2.575 -24.938 1.00 92.94 89 TRP A C 1
ATOM 742 O O . TRP A 1 89 ? 12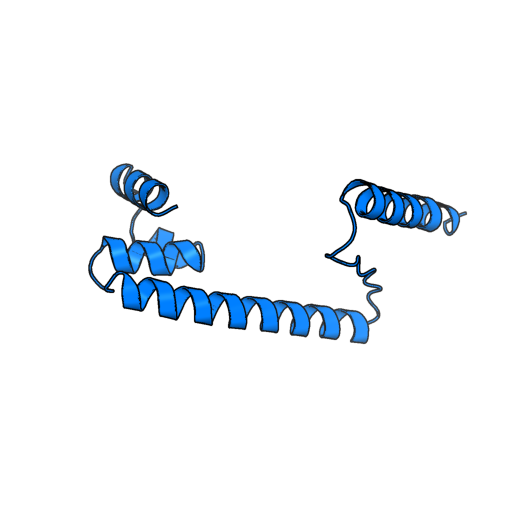.276 1.628 -25.732 1.00 92.94 89 TRP A O 1
ATOM 752 N N . LEU A 1 90 ? 11.255 3.437 -24.833 1.00 90.69 90 LEU A N 1
ATOM 753 C CA . LEU A 1 90 ? 10.058 3.390 -25.676 1.00 90.69 90 LEU A CA 1
ATOM 754 C C . LEU A 1 90 ? 10.401 3.661 -27.148 1.00 90.69 90 LEU A C 1
ATOM 756 O O . LEU A 1 90 ? 9.969 2.926 -28.038 1.00 90.69 90 LEU A O 1
ATOM 760 N N . ASN A 1 91 ? 11.245 4.659 -27.413 1.00 91.56 91 ASN A N 1
ATOM 761 C CA . ASN A 1 91 ? 11.648 5.031 -28.769 1.00 91.56 91 ASN A CA 1
ATOM 762 C C . ASN A 1 91 ? 12.530 3.969 -29.441 1.00 91.56 91 ASN A C 1
ATOM 764 O O . ASN A 1 91 ? 12.394 3.713 -30.639 1.00 91.56 91 ASN A O 1
ATOM 768 N N . ASN A 1 92 ? 13.414 3.320 -28.680 1.00 80.69 92 ASN A N 1
ATOM 769 C CA . ASN A 1 92 ? 14.262 2.244 -29.191 1.00 80.69 92 ASN A CA 1
ATOM 770 C C . ASN A 1 92 ? 13.487 0.930 -29.385 1.00 80.69 92 ASN A C 1
ATOM 772 O O . ASN A 1 92 ? 13.802 0.182 -30.307 1.00 80.69 92 ASN A O 1
ATOM 776 N N . GLY A 1 93 ? 12.438 0.671 -28.594 1.00 64.12 93 GLY A N 1
ATOM 777 C CA . GLY A 1 93 ? 11.528 -0.463 -28.806 1.00 64.12 93 GLY A CA 1
ATOM 778 C C . GLY A 1 93 ? 10.717 -0.373 -30.107 1.00 64.12 93 GLY A C 1
ATOM 779 O O . GLY A 1 93 ? 10.424 -1.396 -30.717 1.00 64.12 93 GLY A O 1
ATOM 780 N N . ASN A 1 94 ? 10.426 0.842 -30.584 1.00 56.41 94 ASN A N 1
ATOM 781 C CA . ASN A 1 94 ? 9.710 1.069 -31.846 1.00 56.41 94 ASN A CA 1
ATOM 782 C C . ASN A 1 94 ? 10.585 0.897 -33.102 1.00 56.41 94 ASN A C 1
ATOM 784 O O . ASN A 1 94 ? 10.056 0.780 -34.206 1.00 56.41 94 ASN A O 1
ATOM 788 N N . LYS A 1 95 ? 11.919 0.881 -32.966 1.00 51.81 95 LYS A N 1
ATOM 789 C CA . LYS A 1 95 ? 12.851 0.750 -34.102 1.00 51.81 95 LYS A CA 1
ATOM 790 C C . LYS A 1 95 ? 13.109 -0.699 -34.529 1.00 51.81 95 LYS A C 1
ATOM 792 O O . LYS A 1 95 ? 13.556 -0.910 -35.648 1.00 51.81 95 LYS A O 1
ATOM 797 N N . THR A 1 96 ? 12.804 -1.686 -33.688 1.00 45.69 96 THR A N 1
ATOM 798 C CA . THR A 1 96 ? 13.011 -3.124 -33.956 1.00 45.69 96 THR A CA 1
ATOM 799 C C . THR A 1 96 ? 11.807 -3.837 -34.592 1.00 45.69 96 THR A C 1
ATOM 801 O O . THR A 1 96 ? 11.853 -5.049 -34.768 1.00 45.69 96 THR A O 1
ATOM 804 N N . SER A 1 97 ? 10.739 -3.115 -34.959 1.00 40.22 97 SER A N 1
ATOM 805 C CA . SER A 1 97 ? 9.573 -3.642 -35.706 1.00 40.22 97 SER A CA 1
ATOM 806 C C . SER A 1 97 ? 9.481 -3.123 -37.151 1.00 40.22 97 SER A C 1
ATOM 808 O O . SER A 1 97 ? 8.384 -2.913 -37.670 1.00 40.22 97 SER A O 1
ATOM 810 N N . LYS A 1 98 ? 10.619 -2.905 -37.817 1.00 35.41 98 LYS A N 1
ATOM 811 C CA . LYS A 1 98 ? 10.679 -2.681 -39.268 1.00 35.41 98 LYS A CA 1
ATOM 812 C C . LYS A 1 98 ? 11.623 -3.664 -39.933 1.00 35.41 98 LYS A C 1
ATOM 814 O O . LYS A 1 98 ? 12.689 -3.924 -39.336 1.00 35.41 98 LYS A O 1
#

Radius of gyration: 20.01 Å; chains: 1; bounding box: 40×31×58 Å

Secondary structure (DSSP, 8-state):
-HHHHHHHHHTT--HHHHHHH-HHHHHHHHHHTTSS-HHHHHHHHHHHHHHHHHHHHHHHHHHHHTT----PPPTTS-HHHHHHHHHHHHHHHGGG--

Sequence (98 aa):
MIDEVRQLLASGVTPDELIYYGLEYKYLTLYITGELSYEEMTRQLETAIHQFAKRQMTWFRGMERRGFVIRWIDAELPLSEKIAQAEEWLNNGNKTSK